Protein AF-A0A7Y5QJ71-F1 (afdb_monomer_lite)

Secondary structure (DSSP, 8-state):
-PPPPPPPP---PPPP-S-HHHHTT--HHHHHHHHHHHHHHHHHHHHHHHTT--HHHHHHHHTS-HHHHHHHHTT-GGG--HHHHHHHHHHTTPPP-----PPS---

Foldseek 3Di:
DDDDDDDPPPPDDDDDPVQVCVVVPDDPVVSVQLVLLQVLLVVLLVLCVVVVHDLVRLCVLQVHDSVVSVCSNVVVSVVDGSVSSCSSCVSSVHDDDDDDDDDPDPD

Sequence (107 aa):
MAKRAARPKEERIHRSSGNVFTDLGFPPEEAAHLLIRSDLLIQIERLLKERGLTQAKAAKLLGVSQPRVSDLVRGRIELFSIDTLVDMLARLGVSVTLRTRRSRRVA

Radius of gyration: 19.56 Å; chains: 1; bounding box: 36×53×57 Å

Structure (mmCIF, N/CA/C/O backbone):
data_AF-A0A7Y5QJ71-F1
#
_entry.id   AF-A0A7Y5QJ71-F1
#
loop_
_atom_site.group_PDB
_atom_site.id
_atom_site.type_symbol
_atom_site.label_atom_id
_atom_site.label_alt_id
_atom_site.label_comp_id
_atom_site.label_asym_id
_atom_site.label_entity_id
_atom_site.label_seq_id
_atom_site.pdbx_PDB_ins_code
_atom_site.Cartn_x
_atom_site.Cartn_y
_atom_site.Cartn_z
_atom_site.occupancy
_atom_site.B_iso_or_equiv
_atom_site.auth_seq_id
_atom_site.auth_comp_id
_atom_site.auth_asym_id
_atom_site.auth_atom_id
_atom_site.pdbx_PDB_model_num
ATOM 1 N N . MET A 1 1 ? -12.526 37.048 -42.767 1.00 42.81 1 MET A N 1
ATOM 2 C CA . MET A 1 1 ? -11.419 36.438 -41.996 1.00 42.81 1 MET A CA 1
ATOM 3 C C . MET A 1 1 ? -11.924 35.141 -41.370 1.00 42.81 1 MET A C 1
ATOM 5 O O . MET A 1 1 ? -12.770 35.205 -40.490 1.00 42.81 1 MET A O 1
ATOM 9 N N . ALA A 1 2 ? -11.505 33.977 -41.873 1.00 44.72 2 ALA A N 1
ATOM 10 C CA . ALA A 1 2 ? -11.979 32.673 -41.395 1.00 44.72 2 ALA A CA 1
ATOM 11 C C . ALA A 1 2 ? -11.034 32.113 -40.316 1.00 44.72 2 ALA A C 1
ATOM 13 O O . ALA A 1 2 ? -9.832 31.982 -40.550 1.00 44.72 2 ALA A O 1
ATOM 14 N N . LYS A 1 3 ? -11.573 31.785 -39.134 1.00 54.12 3 LYS A N 1
ATOM 15 C CA . LYS A 1 3 ? -10.847 31.078 -38.067 1.00 54.12 3 LYS A CA 1
ATOM 16 C C . LYS A 1 3 ? -10.520 29.657 -38.537 1.00 54.12 3 LYS A C 1
ATOM 18 O O . LYS A 1 3 ? -11.422 28.874 -38.817 1.00 54.12 3 LYS A O 1
ATOM 23 N N . ARG A 1 4 ? -9.230 29.315 -38.599 1.00 51.03 4 ARG A N 1
ATOM 24 C CA . ARG A 1 4 ? -8.761 27.931 -38.769 1.00 51.03 4 ARG A CA 1
ATOM 25 C C . ARG A 1 4 ? -9.116 27.132 -37.512 1.00 51.03 4 ARG A C 1
ATOM 27 O O . ARG A 1 4 ? -8.641 27.462 -36.429 1.00 51.03 4 ARG A O 1
ATOM 34 N N . ALA A 1 5 ? -9.926 26.087 -37.660 1.00 60.09 5 ALA A N 1
ATOM 35 C CA . ALA A 1 5 ? -10.114 25.083 -36.620 1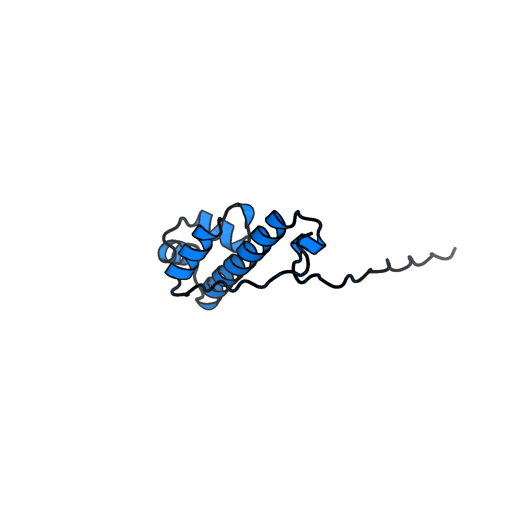.00 60.09 5 ALA A CA 1
ATOM 36 C C . ALA A 1 5 ? -8.793 24.323 -36.399 1.00 60.09 5 ALA A C 1
ATOM 38 O O . ALA A 1 5 ? -8.153 23.883 -37.360 1.00 60.09 5 ALA A O 1
ATOM 39 N N . ALA A 1 6 ? -8.362 24.209 -35.143 1.00 62.22 6 ALA A N 1
ATOM 40 C CA . ALA A 1 6 ? -7.203 23.410 -34.765 1.00 62.22 6 ALA A CA 1
ATOM 41 C C . ALA A 1 6 ? -7.500 21.922 -35.017 1.00 62.22 6 ALA A C 1
ATOM 43 O O . ALA A 1 6 ? -8.569 21.435 -34.655 1.00 62.22 6 ALA A O 1
ATOM 44 N N . ARG A 1 7 ? -6.565 21.203 -35.652 1.00 59.47 7 ARG A N 1
ATOM 45 C CA . ARG A 1 7 ? -6.677 19.748 -35.838 1.00 59.47 7 ARG A CA 1
ATOM 4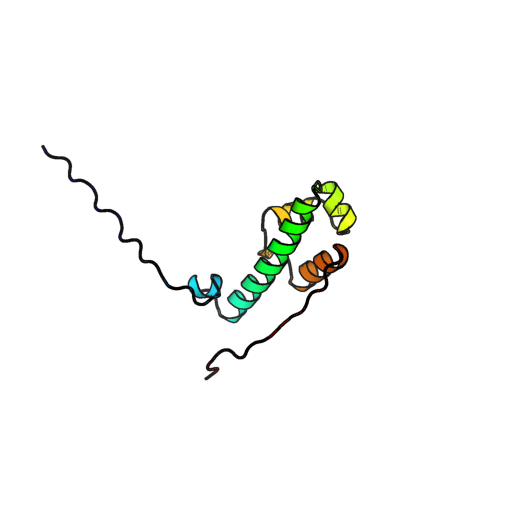6 C C . ARG A 1 7 ? -6.582 19.062 -34.466 1.00 59.47 7 ARG A C 1
ATOM 48 O O . ARG A 1 7 ? -5.729 19.476 -33.676 1.00 59.47 7 ARG A O 1
ATOM 55 N N . PRO A 1 8 ? -7.403 18.041 -34.169 1.00 57.41 8 PRO A N 1
ATOM 56 C CA . PRO A 1 8 ? -7.234 17.257 -32.951 1.00 57.41 8 PRO A CA 1
ATOM 57 C C . PRO A 1 8 ? -5.843 16.609 -32.972 1.00 57.41 8 PRO A C 1
ATOM 59 O O . PRO A 1 8 ? -5.397 16.135 -34.018 1.00 57.41 8 PRO A O 1
ATOM 62 N N . LYS A 1 9 ? -5.128 16.643 -31.839 1.00 63.78 9 LYS A N 1
ATOM 63 C CA . LYS A 1 9 ? -3.864 15.910 -31.694 1.00 63.78 9 LYS A CA 1
ATOM 64 C C . LYS A 1 9 ? -4.163 14.432 -31.945 1.00 63.78 9 LYS A C 1
ATOM 66 O O . LYS A 1 9 ? -5.076 13.897 -31.328 1.00 63.78 9 LYS A O 1
ATOM 71 N N . GLU A 1 10 ? -3.419 13.795 -32.843 1.00 62.50 10 GLU A N 1
ATOM 72 C CA . GLU A 1 10 ? -3.471 12.343 -33.016 1.00 62.50 10 GLU A CA 1
ATOM 73 C C . GLU A 1 10 ? -3.084 11.682 -31.687 1.00 62.50 10 GLU A C 1
ATOM 75 O O . GLU A 1 10 ? -1.910 11.643 -31.312 1.00 62.50 10 GLU A O 1
ATOM 80 N N . GLU A 1 11 ? -4.075 11.202 -30.939 1.00 67.69 11 GLU A N 1
ATOM 81 C CA . GLU A 1 11 ? -3.850 10.395 -29.746 1.00 67.69 11 GLU A CA 1
ATOM 82 C C . GLU A 1 11 ? -3.312 9.032 -30.192 1.00 67.69 11 GLU A C 1
ATOM 84 O O . GLU A 1 11 ? -4.049 8.143 -30.617 1.00 67.69 11 GLU A O 1
ATOM 89 N N . ARG A 1 12 ? -1.985 8.874 -30.154 1.00 77.00 12 ARG A N 1
ATOM 90 C CA . ARG A 1 12 ? -1.332 7.586 -30.403 1.00 77.00 12 ARG A CA 1
ATOM 91 C C . ARG A 1 12 ? -1.634 6.638 -29.246 1.00 77.00 12 ARG A C 1
ATOM 93 O O . ARG A 1 12 ? -1.049 6.749 -28.173 1.00 77.00 12 ARG A O 1
ATOM 100 N N . ILE A 1 13 ? -2.529 5.684 -29.481 1.00 85.25 13 ILE A N 1
ATOM 101 C CA . ILE A 1 13 ? -2.825 4.601 -28.539 1.00 85.25 13 ILE A CA 1
ATOM 102 C C . ILE A 1 13 ? -1.712 3.554 -28.639 1.00 85.25 13 ILE A C 1
ATOM 104 O O . ILE A 1 13 ? -1.511 2.946 -29.690 1.00 85.25 13 ILE A O 1
ATOM 108 N N . HIS A 1 14 ? -0.975 3.340 -27.549 1.00 81.94 14 HIS A N 1
ATOM 109 C CA . HIS A 1 14 ? 0.065 2.316 -27.460 1.00 81.94 14 HIS A CA 1
ATOM 110 C C . HIS A 1 14 ? -0.495 1.080 -26.751 1.00 81.94 14 HIS A C 1
ATOM 112 O O . HIS A 1 14 ? -1.161 1.188 -25.721 1.00 81.94 14 HIS A O 1
ATOM 118 N N . ARG A 1 15 ? -0.229 -0.114 -27.291 1.00 88.50 15 ARG A N 1
ATOM 119 C CA . ARG A 1 15 ? -0.606 -1.364 -26.620 1.00 88.50 15 ARG A CA 1
ATOM 120 C C . ARG A 1 15 ? 0.286 -1.563 -25.393 1.00 88.50 15 ARG A C 1
ATOM 122 O O . ARG A 1 15 ? 1.502 -1.576 -25.544 1.00 88.50 15 ARG A O 1
ATOM 129 N N . SER A 1 16 ? -0.314 -1.756 -24.217 1.00 90.31 16 SER A N 1
ATOM 130 C CA . SER A 1 16 ? 0.445 -1.977 -22.979 1.00 90.31 16 SER A CA 1
ATOM 131 C C . SER A 1 16 ? 1.237 -3.285 -23.020 1.00 90.31 16 SER A C 1
ATOM 133 O O . SER A 1 16 ? 0.735 -4.312 -23.492 1.00 90.31 16 SER A O 1
ATOM 135 N N . SER A 1 17 ? 2.451 -3.261 -22.468 1.00 89.19 17 SER A N 1
ATOM 136 C CA . SER A 1 17 ? 3.261 -4.457 -22.203 1.00 89.19 17 SER A CA 1
ATOM 137 C C . SER A 1 17 ? 2.691 -5.347 -21.090 1.00 89.19 17 SER A C 1
ATOM 139 O O . SER A 1 17 ? 3.169 -6.464 -20.889 1.00 89.19 17 SER A O 1
ATOM 141 N N . GLY A 1 18 ? 1.673 -4.870 -20.366 1.00 90.81 18 GLY A N 1
ATOM 142 C CA . GLY A 1 18 ? 1.184 -5.470 -19.125 1.00 90.81 18 GLY A CA 1
ATOM 143 C C . GLY A 1 18 ? 1.860 -4.904 -17.872 1.00 90.81 18 GLY A C 1
ATOM 144 O O . GLY A 1 18 ? 1.427 -5.223 -16.769 1.00 90.81 18 GLY A O 1
ATOM 145 N N . ASN A 1 19 ? 2.875 -4.046 -18.027 1.00 93.69 19 ASN A N 1
ATOM 146 C CA . ASN A 1 19 ? 3.450 -3.241 -16.954 1.00 93.69 19 ASN A CA 1
ATOM 147 C C . ASN A 1 19 ? 3.500 -1.76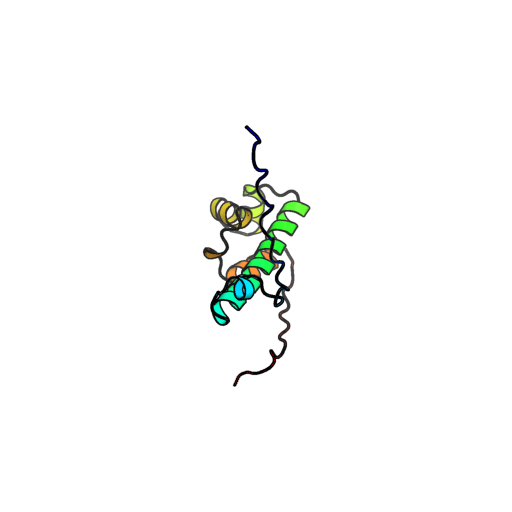8 -17.388 1.00 93.69 19 ASN A C 1
ATOM 149 O O . ASN A 1 19 ? 4.329 -1.377 -18.209 1.00 93.69 19 ASN A O 1
ATOM 153 N N . VAL A 1 20 ? 2.646 -0.936 -16.788 1.00 94.81 20 VAL A N 1
ATOM 154 C CA . VAL A 1 20 ? 2.574 0.500 -17.105 1.00 94.81 20 VAL A CA 1
ATOM 155 C C . VAL A 1 20 ? 3.898 1.229 -16.858 1.00 94.81 20 VAL A C 1
ATOM 157 O O . VAL A 1 20 ? 4.233 2.151 -17.589 1.00 94.81 20 VAL A O 1
ATOM 160 N N . PHE A 1 21 ? 4.694 0.805 -15.877 1.00 95.75 21 PHE A N 1
ATOM 161 C CA . PHE A 1 21 ? 5.983 1.431 -15.585 1.00 95.75 21 PHE A CA 1
ATOM 162 C C . PHE A 1 21 ? 7.012 1.118 -16.673 1.00 95.75 21 PHE A C 1
ATOM 164 O O . PHE A 1 21 ? 7.779 1.992 -17.066 1.00 95.75 21 PHE A O 1
ATOM 171 N N . THR A 1 22 ? 6.979 -0.088 -17.243 1.00 95.25 22 THR A N 1
ATOM 172 C CA . THR A 1 22 ? 7.777 -0.401 -18.437 1.00 95.25 22 THR A CA 1
ATOM 173 C C . THR A 1 22 ? 7.335 0.449 -19.625 1.00 95.25 22 THR A C 1
ATOM 175 O O . THR A 1 22 ? 8.178 1.003 -20.326 1.00 95.25 22 THR A O 1
ATOM 178 N N . ASP A 1 23 ? 6.024 0.615 -19.816 1.00 94.19 23 ASP A N 1
ATOM 179 C CA . ASP A 1 23 ? 5.472 1.442 -20.898 1.00 94.19 23 ASP A CA 1
ATOM 180 C C . ASP A 1 23 ? 5.871 2.927 -20.759 1.00 94.19 23 ASP A C 1
ATOM 182 O O . ASP A 1 23 ? 5.998 3.634 -21.758 1.00 94.19 23 ASP A O 1
ATOM 186 N N . LEU A 1 24 ? 6.111 3.387 -19.525 1.00 94.44 24 LEU A N 1
ATOM 187 C CA . LEU A 1 24 ? 6.589 4.732 -19.190 1.00 94.44 24 LEU A CA 1
ATOM 188 C C . LEU A 1 24 ? 8.122 4.883 -19.224 1.00 94.44 24 LEU A C 1
ATOM 190 O O . LEU A 1 24 ? 8.622 5.982 -18.996 1.00 94.44 24 LEU A O 1
ATOM 194 N N . GLY A 1 25 ? 8.868 3.815 -19.524 1.00 95.44 25 GLY A N 1
ATOM 195 C CA . GLY A 1 25 ? 10.324 3.859 -19.693 1.00 95.44 25 GLY A CA 1
ATOM 196 C C . GLY A 1 25 ? 11.144 3.659 -18.416 1.00 95.44 25 GLY A C 1
ATOM 197 O O . GLY A 1 25 ? 12.337 3.957 -18.417 1.00 95.44 25 GLY A O 1
ATOM 198 N N . PHE A 1 26 ? 10.544 3.149 -17.337 1.00 96.25 26 PHE A N 1
ATOM 199 C CA . PHE A 1 26 ? 11.300 2.772 -16.142 1.00 96.25 26 PHE A CA 1
ATOM 200 C C . PHE A 1 26 ? 12.194 1.546 -16.413 1.00 96.25 26 PHE A C 1
ATOM 202 O O . PHE A 1 26 ? 11.805 0.669 -17.196 1.00 96.25 26 PHE A O 1
ATOM 209 N N . PRO A 1 27 ? 13.360 1.436 -15.744 1.00 96.31 27 PRO A N 1
ATOM 210 C CA . PRO A 1 27 ? 14.200 0.243 -15.802 1.00 96.31 27 PRO A CA 1
ATOM 211 C C . PRO A 1 27 ? 13.414 -1.030 -15.451 1.00 96.31 27 PRO A C 1
ATOM 213 O O . PRO A 1 27 ? 12.521 -0.965 -14.601 1.00 96.31 27 PRO A O 1
ATOM 216 N N . PRO A 1 28 ? 13.725 -2.196 -16.049 1.00 92.94 28 PRO A N 1
ATOM 217 C CA . PRO A 1 28 ? 12.957 -3.424 -15.833 1.00 92.94 28 PRO A CA 1
ATOM 218 C C . PRO A 1 28 ? 12.784 -3.813 -14.357 1.00 92.94 28 PRO A C 1
ATOM 220 O O . PRO A 1 28 ? 11.691 -4.204 -13.945 1.00 92.94 28 PRO A O 1
ATOM 223 N N . GLU A 1 29 ? 13.837 -3.679 -13.550 1.00 94.50 29 GLU A N 1
ATOM 224 C CA . GLU A 1 29 ? 13.828 -4.019 -12.124 1.00 94.50 29 GLU A CA 1
ATOM 225 C C . GLU A 1 29 ? 12.956 -3.042 -11.326 1.00 94.50 29 GLU A C 1
ATOM 227 O O . GLU A 1 29 ? 12.146 -3.448 -10.490 1.00 94.50 29 GLU A O 1
ATOM 232 N N . GLU A 1 30 ? 13.078 -1.745 -11.616 1.00 95.81 30 GLU A N 1
ATOM 233 C CA . GLU A 1 30 ? 12.281 -0.704 -10.972 1.00 95.81 30 GLU A CA 1
ATOM 234 C C . GLU A 1 30 ? 10.803 -0.822 -11.354 1.00 95.81 30 GLU A C 1
ATOM 236 O O . GLU A 1 30 ? 9.934 -0.797 -10.483 1.00 95.81 30 GLU A O 1
ATOM 241 N N . ALA A 1 31 ? 10.510 -1.046 -12.635 1.00 96.12 31 ALA A N 1
ATOM 242 C CA . ALA A 1 31 ? 9.159 -1.262 -13.130 1.00 96.12 31 ALA A CA 1
ATOM 243 C C . ALA A 1 31 ? 8.494 -2.479 -12.470 1.00 96.12 31 ALA A C 1
ATOM 245 O O . ALA A 1 31 ? 7.303 -2.436 -12.156 1.00 96.12 31 ALA A O 1
ATOM 246 N N . ALA A 1 32 ? 9.240 -3.564 -12.236 1.00 94.31 32 ALA A N 1
ATOM 247 C CA . ALA A 1 32 ? 8.734 -4.735 -11.524 1.00 94.31 32 ALA A CA 1
ATOM 248 C C . ALA A 1 32 ? 8.417 -4.416 -10.053 1.00 94.31 32 ALA A C 1
ATOM 250 O O . ALA A 1 32 ? 7.356 -4.796 -9.553 1.00 94.31 32 ALA A O 1
ATOM 251 N N . HIS A 1 33 ? 9.297 -3.678 -9.369 1.00 96.00 33 HIS A N 1
ATOM 252 C CA . HIS A 1 33 ? 9.055 -3.237 -7.995 1.00 96.00 33 HIS A CA 1
ATOM 253 C C . HIS A 1 33 ? 7.841 -2.314 -7.881 1.00 96.00 33 HIS A C 1
ATOM 255 O O . HIS A 1 33 ? 7.023 -2.496 -6.978 1.00 96.00 33 HIS A O 1
ATOM 261 N N . LEU A 1 34 ? 7.724 -1.332 -8.777 1.00 96.94 34 LEU A N 1
ATOM 262 C CA . LEU A 1 34 ? 6.614 -0.387 -8.777 1.00 96.94 34 LEU A CA 1
ATOM 263 C C . LEU A 1 34 ? 5.288 -1.103 -9.035 1.00 96.94 34 LEU A C 1
ATOM 265 O O . LEU A 1 34 ? 4.341 -0.880 -8.289 1.00 96.94 34 LEU A O 1
ATOM 269 N N . LEU A 1 35 ? 5.245 -2.029 -10.000 1.00 95.50 35 LEU A N 1
ATOM 270 C CA . LEU A 1 35 ? 4.043 -2.808 -10.298 1.00 95.50 35 LEU A CA 1
ATOM 271 C C . LEU A 1 35 ? 3.552 -3.594 -9.076 1.00 95.50 35 LEU A C 1
ATOM 273 O O . LEU A 1 35 ? 2.398 -3.448 -8.681 1.00 95.50 35 LEU A O 1
ATOM 277 N N . ILE A 1 36 ? 4.438 -4.360 -8.430 1.00 96.12 36 ILE A N 1
ATOM 278 C CA . ILE A 1 36 ? 4.064 -5.162 -7.256 1.00 96.12 36 ILE A CA 1
ATOM 279 C C . ILE A 1 36 ? 3.609 -4.260 -6.101 1.00 96.12 36 ILE A C 1
ATOM 281 O O . ILE A 1 36 ? 2.585 -4.535 -5.477 1.00 96.12 36 ILE A O 1
ATOM 285 N N . ARG A 1 37 ? 4.332 -3.169 -5.810 1.00 97.44 37 ARG A N 1
ATOM 286 C CA . ARG A 1 37 ? 3.931 -2.233 -4.744 1.00 97.44 37 ARG A CA 1
ATOM 287 C C . ARG A 1 37 ? 2.577 -1.597 -5.035 1.00 97.44 37 ARG A C 1
ATOM 289 O O . ARG A 1 37 ? 1.753 -1.524 -4.127 1.00 97.44 37 ARG A O 1
ATOM 296 N N . SER A 1 38 ? 2.344 -1.154 -6.270 1.00 96.88 38 SER A N 1
ATOM 297 C CA . SER A 1 38 ? 1.069 -0.569 -6.686 1.00 96.88 38 SER A CA 1
ATOM 298 C C . SER A 1 38 ? -0.078 -1.554 -6.506 1.00 96.88 38 SER A C 1
ATOM 300 O O . SER A 1 38 ? -1.076 -1.191 -5.888 1.00 96.88 38 SER A O 1
ATOM 302 N N . ASP A 1 39 ? 0.078 -2.799 -6.957 1.00 95.94 39 ASP A N 1
ATOM 303 C CA . ASP A 1 39 ? -0.956 -3.826 -6.810 1.00 95.94 39 ASP A CA 1
ATOM 304 C C . ASP A 1 39 ? -1.294 -4.080 -5.336 1.00 95.94 39 ASP A C 1
ATOM 306 O O . ASP A 1 39 ? -2.465 -4.061 -4.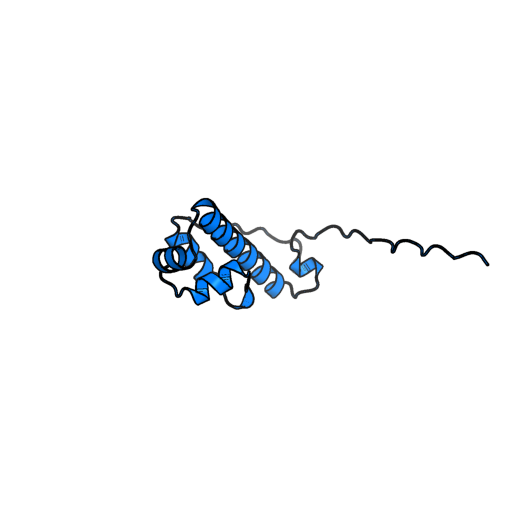954 1.00 95.94 39 ASP A O 1
ATOM 310 N N . LEU A 1 40 ? -0.282 -4.258 -4.479 1.00 97.56 40 LEU A N 1
ATOM 311 C CA . LEU A 1 40 ? -0.498 -4.487 -3.047 1.00 97.56 40 LEU A CA 1
ATOM 312 C C . LEU A 1 40 ? -1.149 -3.273 -2.368 1.00 97.56 40 LEU A C 1
ATOM 314 O O . LEU A 1 40 ? -2.101 -3.435 -1.604 1.00 97.56 40 LEU A O 1
ATOM 318 N N . LEU A 1 41 ? -0.679 -2.058 -2.664 1.00 97.62 41 LEU A N 1
ATOM 319 C CA . LEU A 1 41 ? -1.221 -0.821 -2.097 1.00 97.62 41 LEU A CA 1
ATOM 320 C C . LEU A 1 41 ? -2.691 -0.627 -2.483 1.00 97.62 41 LEU A C 1
ATOM 322 O O . LEU A 1 41 ? -3.512 -0.339 -1.611 1.00 97.62 41 LEU A O 1
ATOM 326 N N . ILE A 1 42 ? -3.036 -0.852 -3.756 1.00 96.44 42 ILE A N 1
ATOM 327 C CA . ILE A 1 42 ? -4.417 -0.776 -4.254 1.00 96.44 42 ILE A CA 1
ATOM 328 C C . ILE A 1 42 ? -5.313 -1.768 -3.509 1.00 96.44 42 ILE A C 1
ATOM 330 O O . ILE A 1 42 ? -6.438 -1.420 -3.146 1.00 96.44 42 ILE A O 1
ATOM 334 N N . GLN A 1 43 ? -4.834 -2.987 -3.247 1.00 96.94 43 GLN A N 1
ATOM 335 C CA . GLN A 1 43 ? -5.617 -3.973 -2.500 1.00 96.94 43 GLN A CA 1
ATOM 336 C C . GLN A 1 43 ? -5.872 -3.536 -1.057 1.00 96.94 43 GLN A C 1
ATOM 338 O O . GLN A 1 43 ? -7.001 -3.642 -0.578 1.00 96.94 43 GLN A O 1
ATOM 343 N N . ILE A 1 44 ? -4.865 -2.989 -0.371 1.00 97.62 44 ILE A N 1
ATOM 344 C CA . ILE A 1 44 ? -5.050 -2.457 0.985 1.00 97.62 44 ILE A CA 1
ATOM 345 C C . ILE A 1 44 ? -6.065 -1.308 0.957 1.00 97.62 44 ILE A C 1
ATOM 347 O O . ILE A 1 44 ? -7.009 -1.305 1.746 1.00 97.62 44 ILE A O 1
ATOM 351 N N . GLU A 1 45 ? -5.916 -0.353 0.036 1.00 95.50 45 GLU A N 1
ATOM 352 C CA . GLU A 1 45 ? -6.820 0.794 -0.081 1.00 95.50 45 GLU A CA 1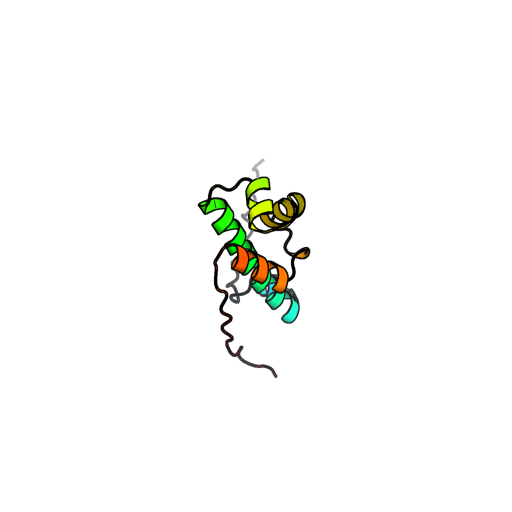
ATOM 353 C C . GLU A 1 45 ? -8.276 0.358 -0.315 1.00 95.50 45 GLU A C 1
ATOM 355 O O . GLU A 1 45 ? -9.189 0.872 0.337 1.00 95.50 45 GLU A O 1
ATOM 360 N N . ARG A 1 46 ? -8.495 -0.628 -1.196 1.00 95.38 46 ARG A N 1
ATOM 361 C CA . ARG A 1 46 ? -9.819 -1.217 -1.450 1.00 95.38 46 ARG A CA 1
ATOM 362 C C . ARG A 1 46 ? -10.418 -1.825 -0.190 1.00 95.38 46 ARG A C 1
ATOM 364 O O . ARG A 1 46 ? -11.535 -1.470 0.167 1.00 95.38 46 ARG A O 1
ATOM 371 N N . LEU A 1 47 ? -9.663 -2.644 0.537 1.00 96.81 47 LEU A N 1
ATOM 372 C CA . LEU A 1 47 ? -10.144 -3.286 1.765 1.00 96.81 47 LEU A CA 1
ATOM 373 C C . LEU A 1 47 ? -10.479 -2.278 2.868 1.00 96.81 47 LEU A C 1
ATOM 375 O O . LEU A 1 47 ? -11.455 -2.452 3.598 1.00 96.81 47 LEU A O 1
ATOM 379 N N . LEU A 1 48 ? -9.689 -1.208 3.001 1.00 95.56 48 LEU A N 1
ATOM 380 C CA . LEU A 1 48 ? -9.987 -0.138 3.953 1.00 95.56 48 LEU A CA 1
ATOM 381 C C . LEU A 1 48 ? -11.291 0.591 3.588 1.00 95.56 48 LEU A C 1
ATOM 383 O O . LEU A 1 48 ? -12.088 0.886 4.484 1.00 95.56 48 LEU A O 1
ATOM 387 N N . LYS A 1 49 ? -11.519 0.840 2.289 1.00 94.50 49 LYS A N 1
ATOM 388 C CA . LYS A 1 49 ? -12.749 1.451 1.758 1.00 94.50 49 LYS A CA 1
ATOM 389 C C . LYS A 1 49 ? -13.968 0.548 1.941 1.00 94.50 49 LYS A C 1
ATOM 391 O O . LYS A 1 49 ? -14.976 1.010 2.464 1.00 94.50 49 LYS A O 1
ATOM 396 N N . GLU A 1 50 ? -13.867 -0.729 1.581 1.00 96.25 50 GLU A N 1
ATOM 397 C CA . GLU A 1 50 ? -14.939 -1.727 1.727 1.00 96.25 50 GLU A CA 1
ATOM 398 C C . GLU A 1 50 ? -15.387 -1.886 3.185 1.00 96.25 50 GLU A C 1
ATOM 400 O O . GLU A 1 50 ? -16.573 -2.036 3.465 1.00 96.25 50 GLU A O 1
ATOM 405 N N . ARG A 1 51 ? -14.449 -1.787 4.135 1.00 95.38 51 ARG A N 1
ATOM 406 C CA . ARG A 1 51 ? -14.741 -1.837 5.576 1.00 95.38 51 ARG A CA 1
ATOM 407 C C . ARG A 1 51 ? -15.228 -0.506 6.162 1.00 95.38 51 ARG A C 1
ATOM 409 O O . ARG A 1 51 ? -15.498 -0.446 7.361 1.00 95.38 51 ARG A O 1
ATOM 416 N N . GLY A 1 52 ? -15.291 0.570 5.371 1.00 95.00 52 GLY A N 1
ATOM 417 C CA . GLY A 1 52 ? -15.719 1.897 5.830 1.00 95.00 52 GLY A CA 1
ATOM 418 C C . GLY A 1 52 ? -14.856 2.467 6.963 1.00 95.00 52 GLY A C 1
ATOM 419 O O . GLY A 1 52 ? -15.357 3.171 7.844 1.00 95.00 52 GLY A O 1
ATOM 420 N N . LEU A 1 53 ? -13.563 2.125 7.004 1.00 94.75 53 LEU A N 1
ATOM 421 C CA . LEU A 1 53 ? -12.687 2.531 8.102 1.00 94.75 53 LEU A CA 1
ATOM 422 C C . LEU A 1 53 ? -12.235 3.982 7.934 1.00 94.75 53 LEU A C 1
ATOM 424 O O . LEU A 1 53 ? -11.715 4.383 6.896 1.00 94.75 53 LEU A O 1
ATOM 428 N N . THR A 1 54 ? -12.342 4.765 9.007 1.00 95.69 54 THR A N 1
ATOM 429 C CA . THR A 1 54 ? -11.633 6.047 9.081 1.00 95.69 54 THR A CA 1
ATOM 430 C C . THR A 1 54 ? -10.126 5.805 9.147 1.00 95.69 54 THR A C 1
ATOM 432 O O . THR A 1 54 ? -9.683 4.763 9.637 1.00 95.69 54 THR A O 1
ATOM 435 N N . GLN A 1 55 ? -9.313 6.788 8.741 1.00 95.00 55 GLN A N 1
ATOM 436 C CA . GLN A 1 55 ? -7.848 6.662 8.806 1.00 95.00 55 GLN A CA 1
ATOM 437 C C . GLN A 1 55 ? -7.351 6.311 10.219 1.00 95.00 55 GLN A C 1
ATOM 439 O O . GLN A 1 55 ? -6.442 5.503 10.368 1.00 95.00 55 GLN A O 1
ATOM 444 N N . ALA A 1 56 ? -7.985 6.851 11.266 1.00 97.44 56 ALA A N 1
ATOM 445 C CA . ALA A 1 56 ? -7.640 6.539 12.652 1.00 97.44 56 ALA A CA 1
ATOM 446 C C . ALA A 1 56 ? -7.971 5.085 13.046 1.00 97.44 56 ALA A C 1
ATOM 448 O O . ALA A 1 56 ? -7.193 4.447 13.754 1.00 97.44 56 ALA A O 1
ATOM 449 N N . LYS A 1 57 ? -9.105 4.534 12.588 1.00 97.50 57 LYS A N 1
ATOM 450 C CA . LYS A 1 57 ? -9.450 3.121 12.828 1.00 97.50 57 LYS A CA 1
ATOM 451 C C . LYS A 1 57 ? -8.537 2.185 12.036 1.00 97.50 57 LYS A C 1
ATOM 453 O O . LYS A 1 57 ? -8.057 1.201 12.590 1.00 97.50 57 LYS A O 1
ATOM 458 N N . ALA A 1 58 ? -8.254 2.525 10.779 1.00 97.62 58 ALA A N 1
ATOM 459 C CA . ALA A 1 58 ? -7.307 1.800 9.941 1.00 97.62 58 ALA A CA 1
ATOM 460 C C . ALA A 1 58 ? -5.900 1.786 10.558 1.00 97.62 58 ALA A C 1
ATOM 462 O O . ALA A 1 58 ? -5.269 0.738 10.591 1.00 97.62 58 ALA A O 1
ATOM 463 N N . ALA A 1 59 ? -5.446 2.906 11.125 1.00 98.00 59 ALA A N 1
ATOM 464 C CA . ALA A 1 59 ? -4.151 3.008 11.797 1.00 98.00 59 ALA A CA 1
ATOM 465 C C . ALA A 1 59 ? -4.041 2.034 12.977 1.00 98.00 59 ALA A C 1
ATOM 467 O O . ALA A 1 59 ? -3.065 1.295 13.077 1.00 98.00 59 ALA A O 1
ATOM 468 N N . LYS A 1 60 ? -5.083 1.961 13.818 1.00 97.88 60 LYS A N 1
ATOM 469 C CA . LYS A 1 60 ? -5.151 0.998 14.928 1.00 97.88 60 LYS A CA 1
ATOM 470 C C . LYS A 1 60 ? -5.143 -0.449 14.434 1.00 97.88 60 LYS A C 1
ATOM 472 O O . LYS A 1 60 ? -4.377 -1.250 14.951 1.00 97.88 60 LYS A O 1
ATOM 477 N N . LEU A 1 61 ? -5.955 -0.765 13.424 1.00 96.94 61 LEU A N 1
ATOM 478 C CA . LEU A 1 61 ? -6.046 -2.114 12.854 1.00 96.94 61 LEU A CA 1
ATOM 479 C C . LEU A 1 61 ? -4.721 -2.569 12.225 1.00 96.94 61 LEU A C 1
ATOM 481 O O . LEU A 1 61 ? -4.272 -3.688 12.444 1.00 96.94 61 LEU A O 1
ATOM 485 N N . LEU A 1 62 ? -4.080 -1.684 11.465 1.00 97.00 62 LEU A N 1
ATOM 486 C CA . LEU A 1 62 ? -2.797 -1.939 10.817 1.00 97.00 62 LEU A CA 1
ATOM 487 C C . LEU A 1 62 ? -1.613 -1.802 11.789 1.00 97.00 62 LEU A C 1
ATOM 489 O O . LEU A 1 62 ? -0.500 -2.182 11.444 1.00 97.00 62 LEU A O 1
ATOM 493 N N . GLY A 1 63 ? -1.824 -1.293 13.006 1.00 97.12 63 GLY A N 1
ATOM 494 C CA . GLY A 1 63 ? -0.778 -1.003 13.991 1.00 97.12 63 GLY A CA 1
ATOM 495 C C . GLY A 1 63 ? 0.302 -0.053 13.469 1.00 97.12 63 GLY A C 1
ATOM 496 O O . GLY A 1 63 ? 1.486 -0.281 13.698 1.00 97.12 63 GLY A O 1
ATOM 497 N N . VAL A 1 64 ? -0.112 0.992 12.751 1.00 97.38 64 VAL A N 1
ATOM 498 C CA . VAL A 1 64 ? 0.751 2.064 12.231 1.00 97.38 64 VAL A CA 1
ATOM 499 C C . VAL A 1 64 ? 0.216 3.430 12.657 1.00 97.38 64 VAL A C 1
ATOM 501 O O . VAL A 1 64 ? -0.863 3.540 13.238 1.00 97.38 64 VAL A O 1
ATOM 504 N N . SER A 1 65 ? 0.954 4.499 12.367 1.00 98.12 65 SER A N 1
ATOM 505 C CA . SER A 1 65 ? 0.488 5.859 12.643 1.00 98.12 65 SER A CA 1
ATOM 506 C C . SER A 1 65 ? -0.618 6.296 11.669 1.00 98.12 65 SER A C 1
ATOM 508 O O . SER A 1 65 ? -0.702 5.830 10.531 1.00 98.12 65 SER A O 1
ATOM 510 N N . GLN A 1 66 ? -1.469 7.237 12.084 1.00 97.88 66 GLN A N 1
ATOM 511 C CA . GLN A 1 66 ? -2.476 7.815 11.189 1.00 97.88 66 GLN A CA 1
ATOM 512 C C . GLN A 1 66 ? -1.862 8.535 9.969 1.00 97.88 66 GLN A C 1
ATOM 514 O O . GLN A 1 66 ? -2.377 8.320 8.871 1.00 97.88 66 GLN A O 1
ATOM 519 N N . PRO A 1 67 ? -0.761 9.314 10.089 1.00 98.12 67 PRO A N 1
ATOM 520 C CA . PRO A 1 67 ? -0.058 9.852 8.923 1.00 98.12 67 PRO A CA 1
ATOM 521 C C . PRO A 1 67 ? 0.364 8.767 7.929 1.00 98.12 67 PRO A C 1
ATOM 523 O O . PRO A 1 67 ? 0.134 8.929 6.737 1.00 98.12 67 PRO A O 1
ATOM 526 N N . ARG A 1 68 ? 0.845 7.613 8.415 1.00 97.81 68 ARG A N 1
ATOM 527 C CA . ARG A 1 68 ? 1.219 6.478 7.560 1.00 97.81 68 ARG A CA 1
ATOM 528 C C . ARG A 1 68 ? 0.035 5.937 6.757 1.00 97.81 68 ARG A C 1
ATOM 530 O O . ARG A 1 68 ? 0.182 5.633 5.580 1.00 97.81 68 ARG A O 1
ATOM 537 N N . VAL A 1 69 ? -1.152 5.852 7.361 1.00 97.44 69 VAL A N 1
ATOM 538 C CA . VAL A 1 69 ? -2.384 5.508 6.625 1.00 97.44 69 VAL A CA 1
ATOM 539 C C . VAL A 1 69 ? -2.757 6.605 5.629 1.00 97.44 69 VAL A C 1
ATOM 541 O O . VAL A 1 69 ? -3.238 6.318 4.539 1.00 97.44 69 VAL A O 1
ATOM 544 N N . SER A 1 70 ? -2.530 7.866 5.985 1.00 97.00 70 SER A N 1
ATOM 545 C CA . SER A 1 70 ? -2.750 8.997 5.088 1.00 97.00 70 SER A CA 1
ATOM 546 C C . SER A 1 70 ? -1.868 8.918 3.837 1.00 97.00 70 SER A C 1
ATOM 548 O O . SER A 1 70 ? -2.369 9.131 2.736 1.00 97.00 70 SER A O 1
ATOM 550 N N . ASP A 1 71 ? -0.589 8.572 3.991 1.00 97.75 71 ASP A N 1
ATOM 551 C CA . ASP A 1 71 ? 0.346 8.356 2.879 1.00 97.75 71 ASP A CA 1
ATOM 552 C C . ASP A 1 71 ? -0.097 7.193 1.987 1.00 97.75 71 ASP A C 1
ATOM 554 O O . ASP A 1 71 ? -0.091 7.313 0.762 1.00 97.75 71 ASP A O 1
ATOM 558 N N . LEU A 1 72 ? -0.546 6.097 2.607 1.00 96.50 72 LEU A N 1
ATOM 559 C CA . LEU A 1 72 ? -1.074 4.925 1.912 1.00 96.50 72 LEU A CA 1
ATOM 560 C C . LEU A 1 72 ? -2.294 5.295 1.054 1.00 96.50 72 LEU A C 1
ATOM 562 O O . LEU A 1 72 ? -2.314 5.018 -0.139 1.00 96.50 72 LEU A O 1
ATOM 566 N N . VAL A 1 73 ? -3.290 5.966 1.642 1.00 93.06 73 VAL A N 1
ATOM 567 C CA . VAL A 1 73 ? -4.530 6.365 0.948 1.00 93.06 73 VAL A CA 1
ATOM 568 C C . VAL A 1 73 ? -4.271 7.420 -0.133 1.00 93.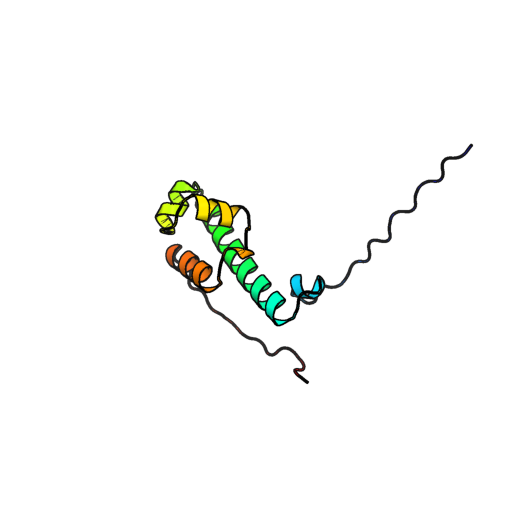06 73 VAL A C 1
ATOM 570 O O . VAL A 1 73 ? -5.006 7.489 -1.111 1.00 93.06 73 VAL A O 1
ATOM 573 N N . ARG A 1 74 ? -3.219 8.237 0.007 1.00 95.25 74 ARG A N 1
ATOM 574 C CA . ARG A 1 74 ? -2.779 9.172 -1.043 1.00 95.25 74 ARG A CA 1
ATOM 575 C C . ARG A 1 74 ? -1.929 8.512 -2.132 1.00 95.25 74 ARG A C 1
ATOM 577 O O . ARG A 1 74 ? -1.481 9.217 -3.031 1.00 95.25 74 ARG A O 1
ATOM 584 N N . GLY A 1 75 ? -1.682 7.204 -2.051 1.00 93.88 75 GLY A N 1
ATOM 585 C CA . GLY A 1 75 ? -0.895 6.481 -3.043 1.00 93.88 75 GLY A CA 1
ATOM 586 C C . GLY A 1 75 ? 0.570 6.912 -3.081 1.00 93.88 75 GLY A C 1
ATOM 587 O O . GLY A 1 75 ? 1.164 6.928 -4.152 1.00 93.88 75 GLY A O 1
ATOM 588 N N . ARG A 1 76 ? 1.167 7.279 -1.938 1.00 96.19 76 ARG A N 1
ATOM 589 C CA . ARG A 1 76 ? 2.604 7.601 -1.827 1.00 96.19 76 ARG A CA 1
ATOM 590 C C . ARG A 1 76 ? 3.454 6.324 -1.862 1.00 96.19 76 ARG A C 1
ATOM 592 O O . ARG A 1 76 ? 4.092 5.964 -0.874 1.00 96.19 76 ARG A O 1
ATOM 599 N N . ILE A 1 77 ? 3.389 5.592 -2.977 1.00 94.38 77 ILE A N 1
ATOM 600 C CA . ILE A 1 77 ? 3.980 4.256 -3.186 1.00 94.38 77 ILE A CA 1
ATOM 601 C C . ILE A 1 77 ? 5.473 4.220 -2.837 1.00 94.38 77 ILE A C 1
ATOM 603 O O . ILE A 1 77 ? 5.956 3.226 -2.299 1.00 94.38 77 ILE A O 1
ATOM 607 N N . GLU A 1 78 ? 6.203 5.298 -3.108 1.00 94.19 78 GLU A N 1
ATOM 608 C CA . GLU A 1 78 ? 7.636 5.419 -2.847 1.00 94.19 78 GLU A CA 1
ATOM 609 C C . GLU A 1 78 ? 7.998 5.277 -1.363 1.00 94.19 78 GLU A C 1
ATOM 611 O O . GLU A 1 78 ? 9.126 4.919 -1.033 1.00 94.19 78 GLU A O 1
ATOM 616 N N . LEU A 1 79 ? 7.038 5.513 -0.463 1.00 96.81 79 LEU A N 1
ATOM 617 C CA . LEU A 1 79 ? 7.245 5.417 0.978 1.00 96.81 79 LEU A CA 1
ATOM 618 C C . LEU A 1 79 ? 7.056 3.994 1.520 1.00 96.81 79 LEU A C 1
ATOM 620 O O . LEU A 1 79 ? 7.262 3.788 2.718 1.00 96.81 79 LEU A O 1
ATOM 624 N N . PHE A 1 80 ? 6.627 3.022 0.711 1.00 97.69 80 PHE A N 1
ATOM 625 C CA . PHE A 1 80 ? 6.278 1.675 1.174 1.00 97.69 80 PHE A CA 1
ATOM 626 C C . PHE A 1 80 ? 7.144 0.609 0.503 1.00 97.69 80 PHE A C 1
ATOM 628 O O . PHE A 1 80 ? 7.202 0.509 -0.720 1.00 97.69 80 PHE A O 1
ATOM 635 N N . SER A 1 81 ? 7.788 -0.232 1.315 1.00 97.88 81 SER A N 1
ATOM 636 C CA . SER A 1 81 ? 8.410 -1.460 0.820 1.00 97.88 81 SER A CA 1
ATOM 637 C C . SER A 1 81 ? 7.352 -2.534 0.555 1.00 97.88 81 SER A C 1
ATOM 639 O O . SER A 1 81 ? 6.251 -2.484 1.108 1.00 97.88 81 SER A O 1
ATOM 641 N N . ILE A 1 82 ? 7.699 -3.531 -0.264 1.00 97.81 82 ILE A N 1
ATOM 642 C CA . ILE A 1 82 ? 6.843 -4.703 -0.503 1.00 97.81 82 ILE A CA 1
ATOM 643 C C . ILE A 1 82 ? 6.548 -5.415 0.823 1.00 97.81 82 ILE A C 1
ATOM 645 O O . ILE A 1 82 ? 5.384 -5.664 1.115 1.00 97.81 82 ILE A O 1
ATOM 649 N N . ASP A 1 83 ? 7.566 -5.637 1.658 1.00 97.56 83 ASP A N 1
ATOM 650 C CA . ASP A 1 83 ? 7.419 -6.293 2.965 1.00 97.56 83 ASP A CA 1
ATOM 651 C C . ASP A 1 83 ? 6.410 -5.567 3.862 1.00 97.56 83 ASP A C 1
ATOM 653 O O . ASP A 1 83 ? 5.505 -6.184 4.415 1.00 97.56 83 ASP A O 1
ATOM 657 N N . THR A 1 84 ? 6.482 -4.230 3.916 1.00 97.75 84 THR A N 1
ATOM 658 C CA . THR A 1 84 ? 5.522 -3.425 4.688 1.00 97.75 84 THR A CA 1
ATOM 659 C C . THR A 1 84 ? 4.091 -3.627 4.186 1.00 97.75 84 THR A C 1
ATOM 661 O O . THR A 1 84 ? 3.156 -3.719 4.980 1.00 97.75 84 THR A O 1
ATOM 664 N N . LEU A 1 85 ? 3.897 -3.668 2.865 1.00 98.19 85 LEU A N 1
ATOM 665 C CA . LEU A 1 85 ? 2.574 -3.854 2.268 1.00 98.19 85 LEU A CA 1
ATOM 666 C C . LEU A 1 85 ? 2.046 -5.275 2.520 1.00 98.19 85 LEU A C 1
ATOM 668 O O . LEU A 1 85 ? 0.859 -5.446 2.797 1.00 98.19 85 LEU A O 1
ATOM 672 N N . VAL A 1 86 ? 2.920 -6.283 2.487 1.00 98.19 86 VAL A N 1
ATOM 673 C CA . VAL A 1 86 ? 2.582 -7.669 2.841 1.00 98.19 86 VAL A CA 1
ATOM 674 C C . VAL A 1 86 ? 2.158 -7.772 4.309 1.00 98.19 86 VAL A C 1
ATOM 676 O O . VAL A 1 86 ? 1.101 -8.338 4.586 1.00 98.19 86 VAL A O 1
ATOM 679 N N . ASP A 1 87 ? 2.894 -7.152 5.235 1.00 98.06 87 ASP A N 1
ATOM 680 C CA . ASP A 1 87 ? 2.534 -7.116 6.659 1.00 98.06 87 ASP A CA 1
ATOM 681 C C . ASP A 1 87 ? 1.175 -6.445 6.893 1.00 98.06 87 ASP A C 1
ATOM 683 O O . ASP A 1 87 ? 0.358 -6.911 7.691 1.00 98.06 87 ASP A O 1
ATOM 687 N N . MET A 1 88 ? 0.899 -5.348 6.182 1.00 98.19 88 MET A N 1
ATOM 688 C CA . MET A 1 88 ? -0.392 -4.661 6.256 1.00 98.19 88 MET A CA 1
ATOM 689 C C . MET A 1 88 ? -1.540 -5.543 5.756 1.00 98.19 88 MET A C 1
ATOM 691 O O . MET A 1 88 ? -2.582 -5.609 6.409 1.00 98.19 88 MET A O 1
ATOM 695 N N . LEU A 1 89 ? -1.357 -6.249 4.638 1.00 98.06 89 LEU A N 1
ATOM 696 C CA . LEU A 1 89 ? -2.346 -7.201 4.123 1.00 98.06 89 LEU A CA 1
ATOM 697 C C . LEU A 1 89 ? -2.584 -8.355 5.104 1.00 98.06 89 LEU A C 1
ATOM 699 O O . LEU A 1 89 ? -3.739 -8.690 5.377 1.00 98.06 89 LEU A O 1
ATOM 703 N N . ALA A 1 90 ? -1.525 -8.890 5.714 1.00 97.75 90 ALA A N 1
ATOM 704 C CA . ALA A 1 90 ? -1.640 -9.929 6.733 1.00 97.75 90 ALA A CA 1
ATOM 705 C C . ALA A 1 90 ? -2.467 -9.455 7.943 1.00 97.75 90 ALA A C 1
ATOM 707 O O . ALA A 1 90 ? -3.365 -10.167 8.394 1.00 97.75 90 ALA A O 1
ATOM 708 N N . ARG A 1 91 ? -2.261 -8.216 8.416 1.00 97.12 91 ARG A N 1
ATOM 709 C CA . ARG A 1 91 ? -3.070 -7.603 9.494 1.00 97.12 91 ARG A CA 1
ATOM 710 C C . ARG A 1 91 ? -4.529 -7.373 9.105 1.00 97.12 91 ARG A C 1
ATOM 712 O O . ARG A 1 91 ? -5.403 -7.338 9.969 1.00 97.12 91 ARG A O 1
ATOM 719 N N . LEU A 1 92 ? -4.814 -7.243 7.812 1.00 96.44 92 LEU A N 1
ATOM 720 C CA . LEU A 1 92 ? -6.177 -7.215 7.288 1.00 96.44 92 LEU A CA 1
ATOM 721 C C . LEU A 1 92 ? -6.783 -8.615 7.114 1.00 96.44 92 LEU A C 1
ATOM 723 O O . LEU A 1 92 ? -7.955 -8.704 6.750 1.00 96.44 92 LEU A O 1
ATOM 727 N N . GLY A 1 93 ? -6.048 -9.689 7.410 1.00 96.06 93 GLY A N 1
ATOM 728 C CA . GLY A 1 93 ? -6.507 -11.070 7.251 1.00 96.06 93 GLY A CA 1
ATOM 729 C C . GLY A 1 93 ? -6.412 -11.579 5.812 1.00 96.06 93 GLY A C 1
ATOM 730 O O . GLY A 1 93 ? -7.148 -12.486 5.434 1.00 96.06 93 GLY A O 1
ATOM 731 N N . VAL A 1 94 ? -5.541 -10.984 4.996 1.00 97.00 94 VAL A N 1
ATOM 732 C CA . VAL A 1 94 ? -5.327 -11.368 3.598 1.00 97.00 94 VAL A CA 1
ATOM 733 C C . VAL A 1 94 ? -4.048 -12.185 3.484 1.00 97.00 94 VAL A C 1
ATOM 735 O O . VAL A 1 94 ? -2.980 -11.744 3.903 1.00 97.00 94 VAL A O 1
ATOM 738 N N . SER A 1 95 ? -4.145 -13.365 2.874 1.00 95.62 95 SER A N 1
ATOM 739 C CA . SER A 1 95 ? -2.973 -14.153 2.490 1.00 95.62 95 SER A CA 1
ATOM 740 C C . SER A 1 95 ? -2.438 -13.679 1.138 1.00 95.62 95 SER A C 1
ATOM 742 O O . SER A 1 95 ? -3.200 -13.513 0.185 1.00 95.62 95 SER A O 1
ATOM 744 N N . VAL A 1 96 ? -1.126 -13.469 1.048 1.00 94.75 96 VAL A N 1
ATOM 745 C CA . VAL A 1 96 ? -0.449 -13.041 -0.183 1.00 94.75 96 VAL A CA 1
ATOM 746 C C . VAL A 1 96 ? 0.236 -14.251 -0.813 1.00 94.75 96 VAL A C 1
ATOM 748 O O . VAL A 1 96 ? 1.015 -14.942 -0.165 1.00 94.75 96 VAL A O 1
ATOM 751 N N . THR A 1 97 ? -0.030 -14.503 -2.095 1.00 94.88 97 THR A N 1
ATOM 752 C CA . THR A 1 97 ? 0.655 -15.536 -2.885 1.00 94.88 97 THR A CA 1
ATOM 753 C C . THR A 1 97 ? 1.329 -14.896 -4.089 1.00 94.88 97 THR A C 1
ATOM 755 O O . THR A 1 97 ? 0.673 -14.221 -4.881 1.00 94.88 97 THR A O 1
ATOM 758 N N . LEU A 1 98 ? 2.626 -15.153 -4.266 1.00 90.56 98 LEU A N 1
ATOM 759 C CA . LEU A 1 98 ? 3.378 -14.709 -5.436 1.00 90.56 98 LEU A CA 1
ATOM 760 C C . LEU A 1 98 ? 3.456 -15.833 -6.473 1.00 90.56 98 LEU A C 1
ATOM 762 O O . LEU A 1 98 ? 3.871 -16.950 -6.170 1.00 90.56 98 LEU A O 1
ATOM 766 N N . ARG A 1 99 ? 3.090 -15.527 -7.719 1.00 91.75 99 ARG A N 1
ATOM 767 C CA . ARG A 1 99 ? 3.279 -16.430 -8.860 1.00 91.75 99 ARG A CA 1
ATOM 768 C C . ARG A 1 99 ? 4.227 -15.796 -9.861 1.00 91.75 99 ARG A C 1
ATOM 770 O O . ARG A 1 99 ? 3.923 -14.749 -10.423 1.00 91.75 99 ARG A O 1
ATOM 777 N N . THR A 1 100 ? 5.347 -16.458 -10.116 1.00 89.81 100 THR A N 1
ATOM 778 C CA . THR A 1 100 ? 6.306 -16.027 -11.132 1.00 89.81 100 THR A CA 1
ATOM 779 C C . THR A 1 100 ? 5.948 -16.622 -12.491 1.00 89.81 100 THR A C 1
ATOM 781 O O . THR A 1 100 ? 5.320 -17.679 -12.604 1.00 89.81 100 THR A O 1
ATOM 784 N N . ARG A 1 101 ? 6.328 -15.919 -13.556 1.00 86.56 101 ARG A N 1
ATOM 785 C CA . ARG A 1 101 ? 6.256 -16.410 -14.934 1.00 86.56 101 ARG A CA 1
ATOM 786 C C . ARG A 1 101 ? 7.577 -16.105 -15.611 1.00 86.56 101 ARG A C 1
ATOM 788 O O . ARG A 1 101 ? 8.187 -15.072 -15.347 1.00 86.56 101 ARG A O 1
ATOM 795 N N . ARG A 1 102 ? 8.017 -16.993 -16.500 1.00 81.88 102 ARG A N 1
ATOM 796 C CA . ARG A 1 102 ? 9.223 -16.746 -17.287 1.00 81.88 102 ARG A CA 1
ATOM 797 C C . ARG A 1 102 ? 8.924 -15.658 -18.316 1.00 81.88 102 ARG A C 1
ATOM 799 O O . ARG A 1 102 ? 8.072 -15.861 -19.179 1.00 81.88 102 ARG A O 1
ATOM 806 N N . SER A 1 103 ? 9.617 -14.526 -18.227 1.00 71.25 103 SER A N 1
ATOM 807 C CA . SER A 1 103 ? 9.595 -13.533 -19.301 1.00 71.25 103 SER A CA 1
ATOM 808 C C . SER A 1 103 ? 10.451 -14.033 -20.468 1.00 71.25 103 SER A C 1
ATOM 810 O O . SER A 1 103 ? 11.480 -14.685 -20.266 1.00 71.25 103 SER A O 1
ATOM 812 N N . ARG A 1 104 ? 9.989 -13.828 -21.703 1.00 69.19 104 ARG A N 1
ATOM 813 C CA . ARG A 1 104 ? 10.636 -14.382 -22.899 1.00 69.19 104 ARG A CA 1
ATOM 814 C C . ARG A 1 104 ? 11.904 -13.568 -23.201 1.00 69.19 104 ARG A C 1
ATOM 816 O O . ARG A 1 104 ? 11.795 -12.395 -23.523 1.00 69.19 104 ARG A O 1
ATOM 823 N N . ARG A 1 105 ? 13.055 -14.259 -23.160 1.00 52.22 105 ARG A N 1
ATOM 824 C CA . ARG A 1 105 ? 14.443 -13.815 -23.426 1.00 52.22 105 ARG A CA 1
ATOM 825 C C . ARG A 1 105 ? 15.066 -12.916 -22.352 1.00 52.22 105 ARG A C 1
ATOM 827 O O . ARG A 1 105 ? 14.955 -11.701 -22.398 1.00 52.22 105 ARG A O 1
ATOM 834 N N . VAL A 1 106 ? 15.818 -13.552 -21.456 1.00 55.53 106 VAL A N 1
ATOM 835 C CA . VAL A 1 106 ? 17.072 -12.970 -20.964 1.00 55.53 106 VAL A CA 1
ATOM 836 C C . VAL A 1 106 ? 18.115 -13.400 -22.003 1.00 55.53 106 VAL A C 1
ATOM 838 O O . VAL A 1 106 ? 18.227 -14.604 -22.247 1.00 55.53 106 VAL A O 1
ATOM 841 N N . ALA A 1 107 ? 18.705 -12.446 -22.726 1.00 48.31 107 ALA A N 1
ATOM 842 C CA . ALA A 1 107 ? 19.842 -12.700 -23.615 1.00 48.31 107 ALA A CA 1
ATOM 843 C C . ALA A 1 107 ? 21.124 -12.799 -22.784 1.00 48.31 107 ALA A C 1
ATOM 845 O O . ALA A 1 107 ? 21.190 -12.078 -21.763 1.00 48.31 107 ALA A O 1
#

pLDDT: mean 89.5, std 14.16, range [42.81, 98.19]